Protein AF-A0A6I4TRL5-F1 (afdb_monomer_lite)

Sequence (146 aa):
MKKVAFLIASGLMFSAASVSAQDAAPPPADTATDAAAPADTATDAAADTATDAAAPATAAPADPAAATFTEDQIQSYASALVKIQEVSGDATLDDAGKQAKMVAIVNEVGLDPQTFNAIGQATQTNPDIQSKVQAAVSTAQSTQPS

Radius of gyration: 30.34 Å; chains: 1; bounding box: 50×65×86 Å

Organism: NCBI:txid1476466

pLDDT: mean 71.1, std 21.79, range [37.34, 95.06]

Secondary structure (DSSP, 8-state):
------------------------PPPPP----------------------------------TTTPPPPHHHHHHHHHHHHHHHHHHH-TTS-HHHHHHHHHHHHHHTT--HHHHHHHHHHHHH-HHHHHHHHHHHHHHHHHS--

InterPro domains:
  IPR025433 Domain of unknown function DUF4168 [PF13767] (99-133)

Structure (mmCIF, N/CA/C/O backbone):
data_AF-A0A6I4TRL5-F1
#
_entry.id   AF-A0A6I4TRL5-F1
#
loop_
_atom_site.group_PDB
_atom_site.id
_atom_site.type_symbol
_atom_site.label_atom_id
_atom_site.label_alt_id
_atom_site.label_comp_id
_atom_site.label_asym_id
_atom_site.label_entity_id
_atom_site.label_seq_id
_atom_site.pdbx_PDB_ins_code
_atom_site.Cartn_x
_atom_site.Cartn_y
_atom_site.Cartn_z
_atom_site.occupancy
_atom_site.B_iso_or_equiv
_atom_site.auth_seq_id
_atom_site.auth_comp_id
_atom_site.auth_asym_id
_atom_site.auth_atom_id
_atom_site.pdbx_PDB_model_num
ATOM 1 N N . MET A 1 1 ? -24.663 7.860 -35.985 1.00 52.16 1 MET A N 1
ATOM 2 C CA . MET A 1 1 ? -25.725 6.922 -36.418 1.00 52.16 1 MET A CA 1
ATOM 3 C C . MET A 1 1 ? -25.089 5.596 -36.800 1.00 52.16 1 MET A C 1
ATOM 5 O O . MET A 1 1 ? -24.318 5.588 -37.749 1.00 52.16 1 MET A O 1
ATOM 9 N N . LYS A 1 2 ? -25.383 4.523 -36.062 1.00 41.91 2 LYS A N 1
ATOM 10 C CA . LYS A 1 2 ? -25.409 3.121 -36.520 1.00 41.91 2 LYS A CA 1
ATOM 11 C C . LYS A 1 2 ? -26.004 2.297 -35.381 1.00 41.91 2 LYS A C 1
ATOM 13 O O . LYS A 1 2 ? -25.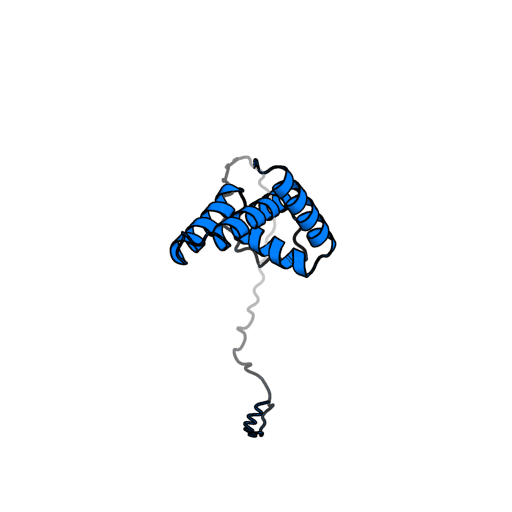366 2.059 -34.366 1.00 41.91 2 LYS A O 1
ATOM 18 N N . LYS A 1 3 ? -27.289 1.992 -35.540 1.00 48.75 3 LYS A N 1
ATOM 19 C CA . LYS A 1 3 ? -28.044 1.053 -34.717 1.00 48.75 3 LYS A CA 1
ATOM 20 C C . LYS A 1 3 ? -27.639 -0.346 -35.174 1.00 48.75 3 LYS A C 1
ATOM 22 O O . LYS A 1 3 ? -27.718 -0.602 -36.372 1.00 48.75 3 LYS A O 1
ATOM 27 N N . VAL A 1 4 ? -27.280 -1.235 -34.256 1.00 51.97 4 VAL A N 1
ATOM 28 C CA . VAL A 1 4 ? -27.426 -2.674 -34.490 1.00 51.97 4 VAL A CA 1
ATOM 29 C C . VAL A 1 4 ? -28.110 -3.250 -33.264 1.00 51.97 4 VAL A C 1
ATOM 31 O O . VAL A 1 4 ? -27.541 -3.331 -32.182 1.00 51.97 4 VAL A O 1
ATOM 34 N N . ALA A 1 5 ? -29.388 -3.549 -33.462 1.00 48.44 5 ALA A N 1
ATOM 35 C CA . ALA A 1 5 ? -30.179 -4.390 -32.596 1.00 48.44 5 ALA A CA 1
ATOM 36 C C . ALA A 1 5 ? -29.718 -5.837 -32.790 1.00 48.44 5 ALA A C 1
ATOM 38 O O . ALA A 1 5 ? -29.603 -6.288 -33.930 1.00 48.44 5 ALA A O 1
ATOM 39 N N . PHE A 1 6 ? -29.521 -6.574 -31.701 1.00 51.22 6 PHE A N 1
ATOM 40 C CA . PHE A 1 6 ? -29.690 -8.017 -31.750 1.00 51.22 6 PHE A CA 1
ATOM 41 C C . PHE A 1 6 ? -30.480 -8.483 -30.532 1.00 51.22 6 PHE A C 1
ATOM 43 O O . PHE A 1 6 ? -30.215 -8.101 -29.395 1.00 51.22 6 PHE A O 1
ATOM 50 N N . LEU A 1 7 ? -31.525 -9.232 -30.854 1.00 46.72 7 LEU A N 1
ATOM 51 C CA . LEU A 1 7 ? -32.695 -9.574 -30.068 1.00 46.72 7 LEU A CA 1
ATOM 52 C C . LEU A 1 7 ? -32.648 -11.085 -29.858 1.00 46.72 7 LEU A C 1
ATOM 54 O O . LEU A 1 7 ? -33.140 -11.834 -30.693 1.00 46.72 7 LEU A O 1
ATOM 58 N N . ILE A 1 8 ? -32.057 -11.555 -28.762 1.00 54.72 8 ILE A N 1
ATOM 59 C CA . ILE A 1 8 ? -32.210 -12.962 -28.377 1.00 54.72 8 ILE A CA 1
ATOM 60 C C . ILE A 1 8 ? -33.093 -13.009 -27.143 1.00 54.72 8 ILE A C 1
ATOM 62 O O . ILE A 1 8 ? -32.658 -12.872 -26.005 1.00 54.72 8 ILE A O 1
ATOM 66 N N . ALA A 1 9 ? -34.380 -13.166 -27.434 1.00 47.06 9 ALA A N 1
ATOM 67 C CA . ALA A 1 9 ? -35.349 -13.715 -26.517 1.00 47.06 9 ALA A CA 1
ATOM 68 C C . ALA A 1 9 ? -35.069 -15.215 -26.368 1.00 47.06 9 ALA A C 1
ATOM 70 O O . ALA A 1 9 ? -35.063 -15.953 -27.351 1.00 47.06 9 ALA A O 1
ATOM 71 N N . SER A 1 10 ? -34.867 -15.673 -25.142 1.00 53.72 10 SER A N 1
ATOM 72 C CA . SER A 1 10 ? -35.153 -17.048 -24.735 1.00 53.72 10 SER A CA 1
ATOM 73 C C . SER A 1 10 ? -35.441 -17.013 -23.244 1.00 53.72 10 SER A C 1
ATOM 75 O O . SER A 1 10 ? -34.543 -16.899 -22.416 1.00 53.72 10 SER A O 1
ATOM 77 N N . GLY A 1 11 ? -36.734 -16.979 -22.936 1.00 44.84 11 GLY A N 1
ATOM 78 C CA . GLY A 1 11 ? -37.257 -17.196 -21.597 1.00 44.84 11 GLY A CA 1
ATOM 79 C C . GLY A 1 11 ? -37.646 -18.659 -21.378 1.00 44.84 11 GLY A C 1
ATOM 80 O O . GLY A 1 11 ? -37.628 -19.453 -22.316 1.00 44.84 11 GLY A O 1
ATOM 81 N N . LEU A 1 12 ? -38.098 -18.913 -20.142 1.00 52.09 12 LEU A N 1
ATOM 82 C CA . LEU A 1 12 ? -38.620 -20.163 -19.562 1.00 52.09 12 LEU A CA 1
ATOM 83 C C . LEU A 1 12 ? -37.548 -21.233 -19.247 1.00 52.09 12 LEU A C 1
ATOM 85 O O . LEU A 1 12 ? -36.692 -21.508 -20.067 1.00 52.09 12 LEU A O 1
ATOM 89 N N . MET A 1 13 ? -37.543 -21.929 -18.103 1.00 56.97 13 MET A N 1
ATOM 90 C CA . MET A 1 13 ? -38.466 -21.975 -16.965 1.00 56.97 13 MET A CA 1
ATOM 91 C C . MET A 1 13 ? -37.819 -22.709 -15.766 1.00 56.97 13 MET A C 1
ATOM 93 O O . MET A 1 13 ? -37.023 -23.615 -15.961 1.00 56.97 13 MET A O 1
ATOM 97 N N . PHE A 1 14 ? -38.267 -22.343 -14.558 1.00 49.00 14 PHE A N 1
ATOM 98 C CA . PHE A 1 14 ? -38.747 -23.230 -13.481 1.00 49.00 14 PHE A CA 1
ATOM 99 C C . PHE A 1 14 ? -37.846 -24.364 -12.941 1.00 49.00 14 PHE A C 1
ATOM 101 O O . PHE A 1 14 ? -37.635 -25.372 -13.607 1.00 49.00 14 PHE A O 1
ATOM 108 N N . SER A 1 15 ? -37.496 -24.295 -11.647 1.00 48.06 15 SER A N 1
ATOM 109 C CA . SER A 1 15 ? -38.008 -25.240 -10.629 1.00 48.06 15 SER A CA 1
ATOM 110 C C . SER A 1 15 ? -37.529 -24.876 -9.221 1.00 48.06 15 SER A C 1
ATOM 112 O O . SER A 1 15 ? -36.334 -24.840 -8.942 1.00 48.06 15 SER A O 1
ATOM 114 N N . ALA A 1 16 ? -38.493 -24.648 -8.329 1.00 52.72 16 ALA A N 1
ATOM 115 C CA . ALA A 1 16 ? -38.331 -24.695 -6.884 1.00 52.72 16 ALA A CA 1
ATOM 116 C C . ALA A 1 16 ? -38.938 -26.015 -6.377 1.00 52.72 16 ALA A C 1
ATOM 118 O O . ALA A 1 16 ? -40.106 -26.277 -6.656 1.00 52.72 16 ALA A O 1
ATOM 119 N N . ALA A 1 17 ? -38.154 -26.824 -5.659 1.00 50.31 17 ALA A N 1
ATOM 120 C CA . ALA A 1 17 ? -38.578 -27.882 -4.726 1.00 50.31 17 ALA A CA 1
ATOM 121 C C . ALA A 1 17 ? -37.303 -28.397 -4.015 1.00 50.31 17 ALA A C 1
ATOM 123 O O . ALA A 1 17 ? -36.375 -28.834 -4.681 1.00 50.31 17 ALA A O 1
ATOM 124 N N . SER A 1 18 ? -37.079 -28.097 -2.734 1.00 49.72 18 SER A N 1
ATOM 125 C CA . SER A 1 18 ? -37.568 -28.820 -1.545 1.00 49.72 18 SER A CA 1
ATOM 126 C C . SER A 1 18 ? -36.692 -30.018 -1.134 1.00 49.72 18 SER A C 1
ATOM 128 O O . SER A 1 18 ? -36.642 -31.021 -1.830 1.00 49.72 18 SER A O 1
ATOM 130 N N . VAL A 1 19 ? -36.142 -29.892 0.082 1.00 50.50 19 VAL A N 1
ATOM 131 C CA . VAL A 1 19 ? -36.188 -30.853 1.207 1.00 50.50 19 VAL A CA 1
ATOM 132 C C . VAL A 1 19 ? -35.181 -32.029 1.305 1.00 50.50 19 VAL A C 1
ATOM 134 O O . VAL A 1 19 ? -35.172 -32.962 0.516 1.00 50.50 19 VAL A O 1
ATOM 137 N N . SER A 1 20 ? -34.411 -31.955 2.403 1.00 49.62 20 SER A N 1
ATOM 138 C CA . SER A 1 20 ? -33.976 -32.994 3.360 1.00 49.62 20 SER A CA 1
ATOM 139 C C . SER A 1 20 ? -33.153 -34.212 2.935 1.00 49.62 20 SER A C 1
ATOM 141 O O . SER A 1 20 ? -33.684 -35.214 2.469 1.00 49.62 20 SER A O 1
ATOM 143 N N . ALA A 1 21 ? -31.889 -34.208 3.372 1.00 50.28 21 ALA A N 1
ATOM 144 C CA . ALA A 1 21 ? -31.172 -35.413 3.779 1.00 50.28 21 ALA A CA 1
ATOM 145 C C . ALA A 1 21 ? -31.037 -35.428 5.318 1.00 50.28 21 ALA A C 1
ATOM 147 O O . ALA A 1 21 ? -30.165 -34.779 5.890 1.00 50.28 21 ALA A O 1
ATOM 148 N N . GLN A 1 22 ? -31.948 -36.143 5.976 1.00 45.09 22 GLN A N 1
ATOM 149 C CA . GLN A 1 22 ? -31.761 -36.756 7.294 1.00 45.09 22 GLN A CA 1
ATOM 150 C C . GLN A 1 22 ? -31.609 -38.252 7.022 1.00 45.09 22 GLN A C 1
ATOM 152 O O . GLN A 1 22 ? -32.525 -38.794 6.417 1.00 45.09 22 GLN A O 1
ATOM 157 N N . ASP A 1 23 ? -30.506 -38.884 7.435 1.00 45.00 23 ASP A N 1
ATOM 158 C CA . ASP A 1 23 ? -30.505 -40.236 8.027 1.00 45.00 23 ASP A CA 1
ATOM 159 C C . ASP A 1 23 ? -29.075 -40.653 8.424 1.00 45.00 23 ASP A C 1
ATOM 161 O O . ASP A 1 23 ? -28.252 -40.996 7.579 1.00 45.00 23 ASP A O 1
ATOM 165 N N . ALA A 1 24 ? -28.774 -40.601 9.721 1.00 47.72 24 ALA A N 1
ATOM 166 C CA . ALA A 1 24 ? -27.835 -41.516 10.367 1.00 47.72 24 ALA A CA 1
ATOM 167 C C . ALA A 1 24 ? -28.114 -41.485 11.876 1.00 47.72 24 ALA A C 1
ATOM 169 O O . ALA A 1 24 ? -27.939 -40.469 12.548 1.00 47.72 24 ALA A O 1
ATOM 170 N N . ALA A 1 25 ? -28.634 -42.608 12.357 1.00 46.56 25 ALA A N 1
ATOM 171 C CA . ALA A 1 25 ? -29.147 -42.866 13.693 1.00 46.56 25 ALA A CA 1
ATOM 172 C C . ALA A 1 25 ? -28.112 -42.710 14.839 1.00 46.56 25 ALA A C 1
ATOM 174 O O . ALA A 1 25 ? -26.905 -42.825 14.614 1.00 46.56 25 ALA A O 1
ATOM 175 N N . PRO A 1 26 ? -28.588 -42.505 16.086 1.00 56.22 26 PRO A N 1
ATOM 176 C CA . PRO A 1 26 ? -27.765 -42.400 17.293 1.00 56.22 26 PRO A CA 1
ATOM 177 C C . PRO A 1 26 ? -27.349 -43.778 17.848 1.00 56.22 26 PRO A C 1
ATOM 179 O O . PRO A 1 26 ? -28.141 -44.720 17.777 1.00 56.22 26 PRO A O 1
ATOM 182 N N . PRO A 1 27 ? -26.174 -43.918 18.490 1.00 65.25 27 PRO A N 1
ATOM 183 C CA . PRO A 1 27 ? -25.931 -45.024 19.409 1.00 65.25 27 PRO A CA 1
ATOM 184 C C . PRO A 1 27 ? -26.538 -44.743 20.807 1.00 65.25 27 PRO A C 1
ATOM 186 O O . PRO A 1 27 ? -26.534 -43.595 21.260 1.00 65.25 27 PRO A O 1
ATOM 189 N N . PRO A 1 28 ? -27.079 -45.774 21.486 1.00 53.28 28 PRO A N 1
ATOM 190 C CA . PRO A 1 28 ? -27.763 -45.661 22.773 1.00 53.28 28 PRO A CA 1
ATOM 191 C C . PRO A 1 28 ? -26.806 -45.518 23.965 1.00 53.28 28 PRO A C 1
ATOM 193 O O . PRO A 1 28 ? -25.648 -45.926 23.924 1.00 53.28 28 PRO A O 1
ATOM 196 N N . ALA A 1 29 ? -27.353 -44.947 25.039 1.00 48.22 29 ALA A N 1
ATOM 197 C CA . ALA A 1 29 ? -26.758 -44.840 26.362 1.00 48.22 29 ALA A CA 1
ATOM 198 C C . ALA A 1 29 ? -26.602 -46.210 27.040 1.00 48.22 29 ALA A C 1
ATOM 200 O O . ALA A 1 29 ? -27.510 -47.036 26.963 1.00 48.22 29 ALA A O 1
ATOM 201 N N . ASP A 1 30 ? -25.511 -46.380 27.788 1.00 47.38 30 ASP A N 1
ATOM 202 C CA . ASP A 1 30 ? -25.419 -47.377 28.850 1.00 47.38 30 ASP A CA 1
ATOM 203 C C . ASP A 1 30 ? -25.008 -46.682 30.153 1.00 47.38 30 ASP A C 1
ATOM 205 O O . ASP A 1 30 ? -24.046 -45.912 30.219 1.00 47.38 30 ASP A O 1
ATOM 209 N N . THR A 1 31 ? -25.826 -46.896 31.173 1.00 44.44 31 THR A N 1
ATOM 210 C CA . THR A 1 31 ? -25.694 -46.386 32.536 1.00 44.44 31 THR A CA 1
ATOM 211 C C . THR A 1 31 ? -24.898 -47.375 33.377 1.00 44.44 31 THR A C 1
ATOM 213 O O . THR A 1 31 ? -25.331 -48.513 33.525 1.00 44.44 31 THR A O 1
ATOM 216 N N . ALA A 1 32 ? -23.831 -46.929 34.041 1.00 48.78 32 ALA A N 1
ATOM 217 C CA . ALA A 1 32 ? -23.323 -47.611 35.229 1.00 48.78 32 ALA A CA 1
ATOM 218 C C . ALA A 1 32 ? -22.666 -46.618 36.197 1.00 48.78 32 ALA A C 1
ATOM 220 O O . ALA A 1 32 ? -21.608 -46.049 35.944 1.00 48.78 32 ALA A O 1
ATOM 221 N N . THR A 1 33 ? -23.366 -46.416 37.307 1.00 45.22 33 THR A N 1
ATOM 222 C CA . THR A 1 33 ? -22.910 -45.875 38.584 1.00 45.22 33 THR A CA 1
ATOM 223 C C . THR A 1 33 ? -21.691 -46.634 39.112 1.00 45.22 33 THR A C 1
ATOM 225 O O . THR A 1 33 ? -21.765 -47.851 39.235 1.00 45.22 33 THR A O 1
ATOM 228 N N . ASP A 1 34 ? -20.646 -45.925 39.545 1.00 41.25 34 ASP A N 1
ATOM 229 C CA . ASP A 1 34 ? -19.916 -46.305 40.758 1.00 41.25 34 ASP A CA 1
ATOM 230 C C . ASP A 1 34 ? -19.283 -45.080 41.430 1.00 41.25 34 ASP A C 1
ATOM 232 O O . ASP A 1 34 ? -18.847 -44.125 40.784 1.00 41.25 34 ASP A O 1
ATOM 236 N N . ALA A 1 35 ? -19.333 -45.097 42.752 1.00 48.34 35 ALA A N 1
ATOM 237 C CA . ALA A 1 35 ? -18.982 -44.022 43.655 1.00 48.34 35 ALA A CA 1
ATOM 238 C C . ALA A 1 35 ? -17.524 -44.138 44.110 1.00 48.34 35 ALA A C 1
ATOM 240 O O . ALA A 1 35 ? -17.093 -45.227 44.456 1.00 48.34 35 ALA A O 1
ATOM 241 N N . ALA A 1 36 ? -16.815 -43.011 44.240 1.00 41.03 36 ALA A N 1
ATOM 242 C CA . ALA A 1 36 ? -15.826 -42.788 45.304 1.00 41.03 36 ALA A CA 1
ATOM 243 C C . ALA A 1 36 ? -15.227 -41.374 45.207 1.00 41.03 36 ALA A C 1
ATOM 245 O O . ALA A 1 36 ? -14.408 -41.079 44.344 1.00 41.03 36 ALA A O 1
ATOM 246 N N . ALA A 1 37 ? -15.594 -40.508 46.148 1.00 46.41 37 ALA A N 1
ATOM 247 C CA . ALA A 1 37 ? -14.625 -39.610 46.782 1.00 46.41 37 ALA A CA 1
ATOM 248 C C . ALA A 1 37 ? -14.073 -40.382 48.005 1.00 46.41 37 ALA A C 1
ATOM 250 O O . ALA A 1 37 ? -14.856 -41.154 48.571 1.00 46.41 37 ALA A O 1
ATOM 251 N N . PRO A 1 38 ? -12.805 -40.221 48.454 1.00 49.19 38 PRO A N 1
ATOM 252 C CA . PRO A 1 38 ? -12.285 -38.912 48.866 1.00 49.19 38 PRO A CA 1
ATOM 253 C C . PRO A 1 38 ? -10.761 -38.660 48.694 1.00 49.19 38 PRO A C 1
ATOM 255 O O . PRO A 1 38 ? -9.968 -39.564 48.472 1.00 49.19 38 PRO A O 1
ATOM 258 N N . ALA A 1 39 ? -10.410 -37.390 48.931 1.00 42.34 39 ALA A N 1
ATOM 259 C CA . ALA A 1 39 ? -9.213 -36.876 49.614 1.00 42.34 39 ALA A CA 1
ATOM 260 C C . ALA A 1 39 ? -7.804 -36.970 48.977 1.00 42.34 39 ALA A C 1
ATOM 262 O O . ALA A 1 39 ? -7.189 -38.023 48.886 1.00 42.34 39 ALA A O 1
ATOM 263 N N . ASP A 1 40 ? -7.281 -35.761 48.741 1.00 45.22 40 ASP A N 1
ATOM 264 C CA . ASP A 1 40 ? -6.004 -35.235 49.249 1.00 45.22 40 ASP A CA 1
ATOM 265 C C . ASP A 1 40 ? -4.691 -35.876 48.774 1.00 45.22 40 ASP A C 1
ATOM 267 O O . ASP A 1 40 ? -4.243 -36.918 49.249 1.00 45.22 40 ASP A O 1
ATOM 271 N N . THR A 1 41 ? -3.992 -35.152 47.900 1.00 39.59 41 THR A N 1
ATOM 272 C CA . THR A 1 41 ? -2.562 -34.895 48.108 1.00 39.59 41 THR A CA 1
ATOM 273 C C . THR A 1 41 ? -2.162 -33.631 47.353 1.00 39.59 41 THR A C 1
ATOM 275 O O . THR A 1 41 ? -2.049 -33.613 46.130 1.00 39.59 41 THR A O 1
ATOM 278 N N . ALA A 1 42 ? -1.944 -32.552 48.099 1.00 50.31 42 ALA A N 1
ATOM 279 C CA . ALA A 1 42 ? -1.049 -31.485 47.674 1.00 50.31 42 ALA A CA 1
ATOM 280 C C . ALA A 1 42 ? 0.404 -32.001 47.666 1.00 50.31 42 ALA A C 1
ATOM 282 O O . ALA A 1 42 ? 0.827 -32.630 48.634 1.00 50.31 42 ALA A O 1
ATOM 283 N N . THR A 1 43 ? 1.152 -31.728 46.592 1.00 39.53 43 THR A N 1
ATOM 284 C CA . THR A 1 43 ? 2.632 -31.720 46.452 1.00 39.53 43 THR A CA 1
ATOM 285 C C . THR A 1 43 ? 2.884 -31.424 44.972 1.00 39.53 43 THR A C 1
ATOM 287 O O . THR A 1 43 ? 2.547 -32.234 44.121 1.00 39.53 43 THR A O 1
ATOM 290 N N . ASP A 1 44 ? 3.136 -30.184 44.580 1.00 37.66 44 ASP A N 1
ATOM 291 C CA . ASP A 1 44 ? 4.397 -29.429 44.640 1.00 37.66 44 ASP A CA 1
ATOM 292 C C . ASP A 1 44 ? 4.953 -29.280 43.217 1.00 37.66 44 ASP A C 1
ATOM 294 O O . ASP A 1 44 ? 4.720 -30.098 42.330 1.00 37.66 44 ASP A O 1
ATOM 298 N N . ALA A 1 45 ? 5.596 -28.143 43.020 1.00 47.09 45 ALA A N 1
ATOM 299 C CA . ALA A 1 45 ? 6.041 -27.535 41.790 1.00 47.09 45 ALA A CA 1
ATOM 300 C C . ALA A 1 45 ? 6.741 -28.455 40.775 1.00 47.09 45 ALA A C 1
ATOM 302 O O . ALA A 1 45 ? 7.703 -29.153 41.077 1.00 47.09 45 ALA A O 1
ATOM 303 N N . ALA A 1 46 ? 6.391 -28.250 39.507 1.00 42.12 46 ALA A N 1
ATOM 304 C CA . ALA A 1 46 ? 7.386 -28.169 38.448 1.00 42.12 46 ALA A CA 1
ATOM 305 C C . ALA A 1 46 ? 6.908 -27.137 37.425 1.00 42.12 46 ALA A C 1
ATOM 307 O O . ALA A 1 46 ? 5.953 -27.353 36.683 1.00 42.12 46 ALA A O 1
ATOM 308 N N . ALA A 1 47 ? 7.564 -25.979 37.442 1.00 47.50 47 ALA A N 1
ATOM 309 C CA . ALA A 1 47 ? 7.569 -25.069 36.318 1.00 47.50 47 ALA A CA 1
ATOM 310 C C . ALA A 1 47 ? 8.122 -25.825 35.103 1.00 47.50 47 ALA A C 1
ATOM 312 O O . ALA A 1 47 ? 9.273 -26.254 35.131 1.00 47.50 47 ALA A O 1
ATOM 313 N N . ASP A 1 48 ? 7.315 -25.966 34.058 1.00 37.34 48 ASP A N 1
ATOM 314 C CA . ASP A 1 48 ? 7.813 -26.279 32.727 1.00 37.34 48 ASP A CA 1
ATOM 315 C C . ASP A 1 48 ? 7.342 -25.175 31.788 1.00 37.34 48 ASP A C 1
ATOM 317 O O . ASP A 1 48 ? 6.156 -24.972 31.522 1.00 37.34 48 ASP A O 1
ATOM 321 N N . THR A 1 49 ? 8.315 -24.374 31.385 1.00 46.00 49 THR A N 1
ATOM 322 C CA . THR A 1 49 ? 8.221 -23.349 30.361 1.00 46.00 49 THR A CA 1
ATOM 323 C C . THR A 1 49 ? 7.911 -24.012 29.023 1.00 46.00 49 THR A C 1
ATOM 325 O O . THR A 1 49 ? 8.814 -24.275 28.233 1.00 46.00 49 THR A O 1
ATOM 328 N N . ALA A 1 50 ? 6.635 -24.272 28.754 1.00 41.41 50 ALA A N 1
ATOM 329 C CA . ALA A 1 50 ? 6.180 -24.626 27.421 1.00 41.41 50 ALA A CA 1
ATOM 330 C C . ALA A 1 50 ? 5.956 -23.334 26.627 1.00 41.41 50 ALA A C 1
ATOM 332 O O . ALA A 1 50 ? 4.966 -22.625 26.800 1.00 41.41 50 ALA A O 1
A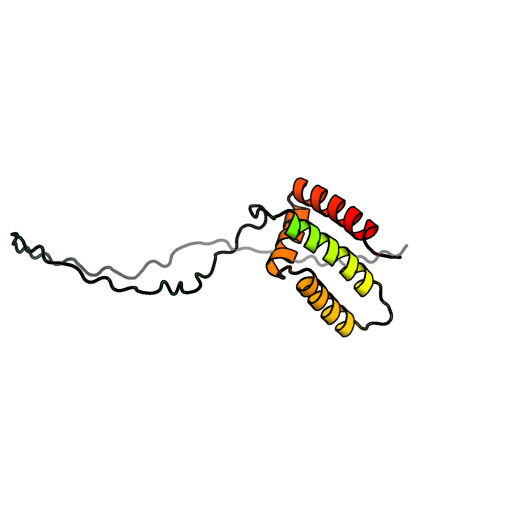TOM 333 N N . THR A 1 51 ? 6.940 -23.021 25.788 1.00 42.41 51 THR A N 1
ATOM 334 C CA . THR A 1 51 ? 6.850 -22.106 24.653 1.00 42.41 51 THR A CA 1
ATOM 335 C C . THR A 1 51 ? 5.490 -22.230 23.968 1.00 42.41 51 THR A C 1
ATOM 337 O O . THR A 1 51 ? 5.183 -23.256 23.361 1.00 42.41 51 THR A O 1
ATOM 340 N N . ASP A 1 52 ? 4.700 -21.160 24.054 1.00 37.94 52 ASP A N 1
ATOM 341 C CA . ASP A 1 52 ? 3.559 -20.902 23.184 1.00 37.94 52 ASP A CA 1
ATOM 342 C C . ASP A 1 52 ? 4.097 -20.767 21.752 1.00 37.94 52 ASP A C 1
ATOM 344 O O . ASP A 1 52 ? 4.524 -19.708 21.294 1.00 37.94 52 ASP A O 1
ATOM 348 N N . ALA A 1 53 ? 4.203 -21.902 21.070 1.00 46.00 53 ALA A N 1
ATOM 349 C CA . ALA A 1 53 ? 4.237 -21.942 19.626 1.00 46.00 53 ALA A CA 1
ATOM 350 C C . ALA A 1 53 ? 2.779 -21.887 19.168 1.00 46.00 53 ALA A C 1
ATOM 352 O O . ALA A 1 53 ? 2.172 -22.919 18.876 1.00 46.00 53 ALA A O 1
ATOM 353 N N . ALA A 1 54 ? 2.208 -20.680 19.150 1.00 46.72 54 ALA A N 1
ATOM 354 C CA . ALA A 1 54 ? 0.964 -20.400 18.456 1.00 46.72 54 ALA A CA 1
ATOM 355 C C . ALA A 1 54 ? 1.077 -20.918 17.015 1.00 46.72 54 ALA A C 1
ATOM 357 O O . ALA A 1 54 ? 1.756 -20.340 16.163 1.00 46.72 54 ALA A O 1
ATOM 358 N N . ALA A 1 55 ? 0.409 -22.039 16.740 1.00 46.12 55 ALA A N 1
ATOM 359 C CA . ALA A 1 55 ? 0.081 -22.432 15.382 1.00 46.12 55 ALA A CA 1
ATOM 360 C C . ALA A 1 55 ? -0.656 -21.254 14.716 1.00 46.12 55 ALA A C 1
ATOM 362 O O . ALA A 1 55 ? -1.469 -20.608 15.386 1.00 46.12 55 ALA A O 1
ATOM 363 N N . PRO A 1 56 ? -0.408 -20.943 13.430 1.00 47.66 56 PRO A N 1
ATOM 364 C CA . PRO A 1 56 ? -1.109 -19.855 12.775 1.00 47.66 56 PRO A CA 1
ATOM 365 C C . PRO A 1 56 ? -2.588 -20.232 12.720 1.00 47.66 56 PRO A C 1
ATOM 367 O O . PRO A 1 56 ? -3.001 -21.086 11.934 1.00 47.66 56 PRO A O 1
ATOM 370 N N . ALA A 1 57 ? -3.391 -19.616 13.584 1.00 51.47 57 ALA A N 1
ATOM 371 C CA . ALA A 1 57 ? -4.828 -19.621 13.426 1.00 51.47 57 ALA A CA 1
ATOM 372 C C . ALA A 1 57 ? -5.102 -19.012 12.049 1.00 51.47 57 ALA A C 1
ATOM 374 O O . ALA A 1 57 ? -4.725 -17.870 11.782 1.00 51.47 57 ALA A O 1
ATOM 375 N N . THR A 1 58 ? -5.709 -19.783 11.146 1.00 50.19 58 THR A N 1
ATOM 376 C CA . THR A 1 58 ? -6.276 -19.232 9.918 1.00 50.19 58 THR A CA 1
ATOM 377 C C . THR A 1 58 ? -7.319 -18.203 10.337 1.00 50.19 58 THR A C 1
ATOM 379 O O . THR A 1 58 ? -8.427 -18.558 10.738 1.00 50.19 58 THR A O 1
ATOM 382 N N . ALA A 1 59 ? -6.928 -16.928 10.325 1.00 55.06 59 ALA A N 1
ATOM 383 C CA . ALA A 1 59 ? -7.818 -15.824 10.618 1.00 55.06 59 ALA A CA 1
ATOM 384 C C . ALA A 1 59 ? -8.959 -15.856 9.597 1.00 55.06 59 ALA A C 1
ATOM 386 O O . ALA A 1 59 ? -8.722 -15.857 8.387 1.00 55.06 59 ALA A O 1
ATOM 387 N N . ALA A 1 60 ? -10.197 -15.913 10.089 1.00 54.19 60 ALA A N 1
ATOM 388 C CA . ALA A 1 60 ? -11.364 -15.642 9.263 1.00 54.19 60 ALA A CA 1
ATOM 389 C C . ALA A 1 60 ? -11.168 -14.282 8.564 1.00 54.19 60 ALA A C 1
ATOM 391 O O . ALA A 1 60 ? -10.565 -13.389 9.170 1.00 54.19 60 ALA A O 1
ATOM 392 N N . PRO A 1 61 ? -11.634 -14.107 7.312 1.00 52.72 61 PRO A N 1
ATOM 393 C CA . PRO A 1 61 ? -11.451 -12.852 6.598 1.00 52.72 61 PRO A CA 1
ATOM 394 C C . PRO A 1 61 ? -12.059 -11.723 7.431 1.00 52.72 61 PRO A C 1
ATOM 396 O O . PRO A 1 61 ? -13.265 -11.700 7.676 1.00 52.72 61 PRO A O 1
ATOM 399 N N . ALA A 1 62 ? -11.200 -10.830 7.922 1.00 59.94 62 ALA A N 1
ATOM 400 C CA . ALA A 1 62 ? -11.631 -9.646 8.640 1.00 59.94 62 ALA A CA 1
ATOM 401 C C . ALA A 1 62 ? -12.472 -8.796 7.687 1.00 59.94 62 ALA A C 1
ATOM 403 O O . ALA A 1 62 ? -12.074 -8.581 6.540 1.00 59.94 62 ALA A O 1
ATOM 404 N N . ASP A 1 63 ? -13.629 -8.334 8.157 1.00 57.47 63 ASP A N 1
ATOM 405 C CA . ASP A 1 63 ? -14.457 -7.415 7.389 1.00 57.47 63 ASP A CA 1
ATOM 406 C C . ASP A 1 63 ? -13.630 -6.145 7.108 1.00 57.47 63 ASP A C 1
ATOM 408 O O . ASP A 1 63 ? -13.239 -5.450 8.056 1.00 57.47 63 ASP A O 1
ATOM 412 N N . PRO A 1 64 ? -13.306 -5.840 5.838 1.00 58.47 64 PRO A N 1
ATOM 413 C CA . PRO A 1 64 ? -12.448 -4.709 5.507 1.00 58.47 64 PRO A CA 1
ATOM 414 C C . PRO A 1 64 ? -13.084 -3.372 5.905 1.00 58.47 64 PRO A C 1
ATOM 416 O O . PRO A 1 64 ? -12.360 -2.396 6.091 1.00 58.47 64 PRO A O 1
ATOM 419 N N . ALA A 1 65 ? -14.410 -3.316 6.088 1.00 57.00 65 ALA A N 1
ATOM 420 C CA . ALA A 1 65 ? -15.096 -2.122 6.570 1.00 57.00 65 ALA A CA 1
ATOM 421 C C . ALA A 1 65 ? -14.909 -1.895 8.081 1.00 57.00 65 ALA A C 1
ATOM 423 O O . ALA A 1 65 ? -14.972 -0.750 8.525 1.00 57.00 65 ALA A O 1
ATOM 424 N N . ALA A 1 66 ? -14.645 -2.955 8.854 1.00 57.44 66 ALA A N 1
ATOM 425 C CA . ALA A 1 66 ? -14.359 -2.889 10.290 1.00 57.44 66 ALA A CA 1
ATOM 426 C C . ALA A 1 66 ? -12.856 -2.756 10.604 1.00 57.44 66 ALA A C 1
ATOM 428 O O . ALA A 1 66 ? -12.484 -2.531 11.758 1.00 57.44 66 ALA A O 1
ATOM 429 N N . ALA A 1 67 ? -11.987 -2.895 9.598 1.00 69.81 67 ALA A N 1
ATOM 430 C CA . ALA A 1 67 ? -10.549 -2.751 9.758 1.00 69.81 67 ALA A CA 1
ATOM 431 C C . ALA A 1 67 ? -10.170 -1.284 10.031 1.00 69.81 67 ALA A C 1
ATOM 433 O O . ALA A 1 67 ? -10.367 -0.396 9.202 1.00 69.81 67 ALA A O 1
ATOM 434 N N . THR A 1 68 ? -9.595 -1.028 11.205 1.00 80.25 68 THR A N 1
ATOM 435 C CA . THR A 1 68 ? -8.959 0.252 11.533 1.00 80.25 68 THR A CA 1
ATOM 436 C C . THR A 1 68 ? -7.519 0.259 11.035 1.00 80.25 68 THR A C 1
ATOM 438 O O . THR A 1 68 ? -6.713 -0.561 11.473 1.00 80.25 68 THR A O 1
ATOM 441 N N . PHE A 1 69 ? -7.194 1.204 10.155 1.00 89.56 69 PHE A N 1
ATOM 442 C CA . PHE A 1 69 ? -5.843 1.408 9.630 1.00 89.56 69 PHE A CA 1
ATOM 443 C C . PHE A 1 69 ? -5.118 2.499 10.413 1.00 89.56 69 PHE A C 1
ATOM 445 O O . PHE A 1 69 ? -5.733 3.489 10.822 1.00 89.56 69 PHE A O 1
ATOM 452 N N . THR A 1 70 ? -3.814 2.332 10.615 1.00 91.88 70 THR A N 1
ATOM 453 C CA . THR A 1 70 ? -2.986 3.377 11.225 1.00 91.88 70 THR A CA 1
ATOM 454 C C . THR A 1 70 ? -2.722 4.507 10.230 1.00 91.88 70 THR A C 1
ATOM 456 O O . THR A 1 70 ? -2.777 4.310 9.015 1.00 91.88 70 THR A O 1
ATOM 459 N N . GLU A 1 71 ? -2.399 5.700 10.736 1.00 89.56 71 GLU A N 1
ATOM 460 C CA . GLU A 1 71 ? -2.017 6.828 9.874 1.00 89.56 71 GLU A CA 1
ATOM 461 C C . GLU A 1 71 ? -0.791 6.485 9.013 1.00 89.56 71 GLU A C 1
ATOM 463 O O . GLU A 1 71 ? -0.778 6.794 7.825 1.00 89.56 71 GLU A O 1
ATOM 468 N N . ASP A 1 72 ? 0.182 5.749 9.564 1.00 92.19 72 ASP A N 1
ATOM 469 C CA . ASP A 1 72 ? 1.356 5.279 8.817 1.00 92.19 72 ASP A CA 1
ATOM 470 C C . ASP A 1 72 ? 0.964 4.362 7.651 1.00 92.19 72 ASP A C 1
ATOM 472 O O . ASP A 1 72 ? 1.464 4.518 6.539 1.00 92.19 72 ASP A O 1
ATOM 476 N N . GLN A 1 73 ? 0.019 3.439 7.861 1.00 93.56 73 GLN A N 1
ATOM 477 C CA . GLN A 1 73 ? -0.475 2.560 6.797 1.00 93.56 73 GLN A CA 1
ATOM 478 C C . GLN A 1 73 ? -1.186 3.351 5.693 1.00 93.56 73 GLN A C 1
ATOM 480 O O . GLN A 1 73 ? -1.008 3.054 4.510 1.00 93.56 73 GLN A O 1
ATOM 485 N N . ILE A 1 74 ? -1.956 4.377 6.060 1.00 94.00 74 ILE A N 1
ATOM 486 C CA . ILE A 1 74 ? -2.623 5.271 5.105 1.00 94.00 74 ILE A CA 1
ATOM 487 C C . ILE A 1 74 ? -1.588 6.102 4.329 1.00 94.00 74 ILE A C 1
ATOM 489 O O . ILE A 1 74 ? -1.706 6.246 3.110 1.00 94.00 74 ILE A O 1
ATOM 493 N N . GLN A 1 75 ? -0.546 6.599 4.999 1.00 93.88 75 GLN A N 1
ATOM 494 C CA . GLN A 1 75 ? 0.544 7.361 4.387 1.00 93.88 75 GLN A CA 1
ATOM 495 C C . GLN A 1 75 ? 1.372 6.497 3.422 1.00 93.88 75 GLN A C 1
ATOM 497 O O . GLN A 1 75 ? 1.679 6.935 2.307 1.00 93.88 75 GLN A O 1
ATOM 502 N N . SER A 1 76 ? 1.691 5.258 3.804 1.00 94.38 76 SER A N 1
ATOM 503 C CA . SER A 1 76 ? 2.361 4.277 2.942 1.00 94.38 76 SER A CA 1
ATOM 504 C C . SER A 1 76 ? 1.496 3.891 1.745 1.00 94.38 76 SER A C 1
ATOM 506 O O . SER A 1 76 ? 1.997 3.854 0.623 1.00 94.38 76 SER A O 1
ATOM 508 N N . TYR A 1 77 ? 0.191 3.677 1.943 1.00 95.06 77 TYR A N 1
ATOM 509 C CA . TYR A 1 77 ? -0.753 3.412 0.854 1.00 95.06 77 TYR A CA 1
ATOM 510 C C . TYR A 1 77 ? -0.800 4.570 -0.148 1.00 95.06 77 TYR A C 1
ATOM 512 O O . TYR A 1 77 ? -0.640 4.361 -1.349 1.00 95.06 77 TYR A O 1
ATOM 520 N N . ALA A 1 78 ? -0.935 5.805 0.338 1.00 94.62 78 ALA A N 1
ATOM 521 C CA . ALA A 1 78 ? -0.910 7.001 -0.496 1.00 94.62 78 ALA A CA 1
ATOM 522 C C . ALA A 1 78 ? 0.408 7.156 -1.271 1.00 94.62 78 ALA A C 1
ATOM 524 O O . ALA A 1 78 ? 0.395 7.452 -2.465 1.00 94.62 78 ALA A O 1
ATOM 525 N N . SER A 1 79 ? 1.543 6.905 -0.617 1.00 94.25 79 SER A N 1
ATOM 526 C CA . SER A 1 79 ? 2.864 6.951 -1.255 1.00 94.25 79 SER A CA 1
ATOM 527 C C . SER A 1 79 ? 3.009 5.877 -2.337 1.00 94.25 79 SER A C 1
ATOM 529 O O . SER A 1 79 ? 3.550 6.146 -3.410 1.00 94.25 79 SER A O 1
ATOM 531 N N . ALA A 1 80 ? 2.482 4.673 -2.090 1.00 94.50 80 ALA A N 1
ATOM 532 C CA . ALA A 1 80 ? 2.434 3.615 -3.089 1.00 94.50 80 ALA A CA 1
ATOM 533 C C . ALA A 1 80 ? 1.563 4.007 -4.284 1.00 94.50 80 ALA A C 1
ATOM 535 O O . ALA A 1 80 ? 1.987 3.790 -5.413 1.00 94.50 80 ALA A O 1
ATOM 536 N N . LEU A 1 81 ? 0.395 4.624 -4.073 1.00 93.75 81 LEU A N 1
ATOM 537 C CA . LEU A 1 81 ? -0.468 5.078 -5.169 1.00 93.75 81 LEU A CA 1
ATOM 538 C C . LEU A 1 81 ? 0.243 6.058 -6.105 1.00 93.75 81 LEU A C 1
ATOM 540 O O . LEU A 1 81 ? 0.149 5.895 -7.320 1.00 93.75 81 LEU A O 1
ATOM 544 N N . VAL A 1 82 ? 0.979 7.032 -5.562 1.00 93.50 82 VAL A N 1
ATOM 545 C CA . VAL A 1 82 ? 1.726 8.005 -6.377 1.00 93.50 82 VAL A CA 1
ATOM 546 C C . VAL A 1 82 ? 2.782 7.294 -7.228 1.00 93.50 82 VAL A C 1
ATOM 548 O O . VAL A 1 82 ? 2.758 7.406 -8.453 1.00 93.50 82 VAL A O 1
ATOM 551 N N . LYS A 1 83 ? 3.627 6.459 -6.612 1.00 92.94 83 LYS A N 1
ATOM 552 C CA . LYS A 1 83 ? 4.662 5.681 -7.319 1.00 92.94 83 LYS A CA 1
ATOM 553 C C . LYS A 1 83 ? 4.077 4.694 -8.340 1.00 92.94 83 LYS A C 1
ATOM 555 O O . LYS A 1 83 ? 4.628 4.491 -9.420 1.00 92.94 83 LYS A O 1
ATOM 560 N N . ILE A 1 84 ? 2.949 4.061 -8.016 1.00 92.50 84 ILE A N 1
ATOM 561 C CA . ILE A 1 84 ? 2.237 3.148 -8.920 1.00 92.50 84 ILE A CA 1
ATOM 562 C C . ILE A 1 84 ? 1.719 3.913 -10.139 1.00 92.50 84 ILE A C 1
ATOM 564 O O . ILE A 1 84 ? 1.800 3.400 -11.256 1.00 92.50 84 ILE A O 1
ATOM 568 N N . GLN A 1 85 ? 1.207 5.130 -9.949 1.00 92.06 85 GLN A N 1
ATOM 569 C CA . GLN A 1 85 ? 0.733 5.975 -11.041 1.00 92.06 85 GLN A CA 1
ATOM 570 C C . GLN A 1 85 ? 1.876 6.355 -11.991 1.00 92.06 85 GLN A C 1
ATOM 572 O O . GLN A 1 85 ? 1.687 6.310 -13.207 1.00 92.06 85 GLN A O 1
ATOM 577 N N . GLU A 1 86 ? 3.064 6.645 -11.455 1.00 91.56 86 GLU A N 1
ATOM 578 C CA . GLU A 1 86 ? 4.278 6.902 -12.241 1.00 91.56 86 GLU A CA 1
ATOM 579 C C . GLU A 1 86 ? 4.673 5.685 -13.083 1.00 91.56 86 GLU A C 1
ATOM 581 O O . GLU A 1 86 ? 4.798 5.789 -14.302 1.00 91.56 86 GLU A O 1
ATOM 586 N N . VAL A 1 87 ? 4.776 4.503 -12.467 1.00 94.00 87 VAL A N 1
ATOM 587 C CA . VAL A 1 87 ? 5.091 3.245 -13.171 1.00 94.00 87 VAL A CA 1
ATOM 588 C C . VAL A 1 87 ? 4.030 2.900 -14.218 1.00 94.00 87 VAL A C 1
ATOM 590 O O . VAL A 1 87 ? 4.341 2.447 -15.323 1.00 94.00 87 VAL A O 1
ATOM 593 N N . SER A 1 88 ? 2.757 3.122 -13.897 1.00 90.88 88 SER A N 1
ATOM 594 C CA . SER A 1 88 ? 1.642 2.896 -14.817 1.00 90.88 88 SER A CA 1
ATOM 595 C C . SER A 1 88 ? 1.716 3.827 -16.033 1.00 90.88 88 SER A C 1
ATOM 597 O O . SER A 1 88 ? 1.483 3.383 -17.159 1.00 90.88 88 SER A O 1
ATOM 599 N N . GLY A 1 89 ? 2.135 5.081 -15.839 1.00 92.12 89 GLY A N 1
ATOM 600 C CA . GLY A 1 89 ? 2.368 6.056 -16.908 1.00 92.12 89 GLY A CA 1
ATOM 601 C C . GLY A 1 89 ? 3.675 5.869 -17.689 1.00 92.12 89 GLY A C 1
ATOM 602 O O . GLY A 1 89 ? 3.806 6.420 -18.780 1.00 92.12 89 GLY A O 1
ATOM 603 N N . ASP A 1 90 ? 4.627 5.085 -17.177 1.00 93.00 90 ASP A N 1
ATOM 604 C CA . ASP A 1 90 ? 5.939 4.889 -17.801 1.00 93.00 90 ASP A CA 1
ATOM 605 C C . ASP A 1 90 ? 5.849 4.037 -19.079 1.00 93.00 90 ASP A C 1
ATOM 607 O O . ASP A 1 90 ? 5.737 2.812 -19.029 1.00 93.00 90 ASP A O 1
ATOM 611 N N . ALA A 1 91 ? 5.895 4.676 -20.248 1.00 92.12 91 ALA A N 1
ATOM 612 C CA . ALA A 1 91 ? 5.820 3.999 -21.545 1.00 92.12 91 ALA A CA 1
ATOM 613 C C . ALA A 1 91 ? 7.095 3.218 -21.922 1.00 92.12 91 ALA A C 1
ATOM 615 O O . ALA A 1 91 ? 7.113 2.550 -22.956 1.00 92.12 91 ALA A O 1
ATOM 616 N N . THR A 1 92 ? 8.164 3.310 -21.125 1.00 94.88 92 THR A N 1
ATOM 617 C CA . THR A 1 92 ? 9.407 2.556 -21.350 1.00 94.88 92 THR A CA 1
ATOM 618 C C . THR A 1 92 ? 9.340 1.136 -20.792 1.00 94.88 92 THR A C 1
ATOM 620 O O . THR A 1 92 ? 10.118 0.278 -21.210 1.00 94.88 92 THR A O 1
ATOM 623 N N . LEU A 1 93 ? 8.396 0.879 -19.882 1.00 93.19 93 L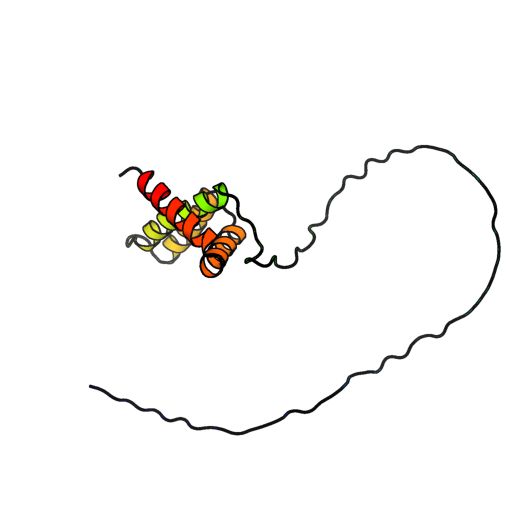EU A N 1
ATOM 624 C CA . LEU A 1 93 ? 8.140 -0.435 -19.304 1.00 93.19 93 LEU A CA 1
ATOM 625 C C . LEU A 1 93 ? 7.052 -1.172 -20.089 1.00 93.19 93 LEU A C 1
ATOM 627 O O . LEU A 1 93 ? 6.005 -0.605 -20.409 1.00 93.19 93 LEU A O 1
ATOM 631 N N . ASP A 1 94 ? 7.281 -2.458 -20.339 1.00 94.31 94 ASP A N 1
ATOM 632 C CA . ASP A 1 94 ? 6.243 -3.386 -20.777 1.00 94.31 94 ASP A CA 1
ATOM 633 C C . ASP A 1 94 ? 5.338 -3.801 -19.600 1.00 94.31 94 ASP A C 1
ATOM 635 O O . ASP A 1 94 ? 5.606 -3.489 -18.435 1.00 94.31 94 ASP A O 1
ATOM 639 N N . ASP A 1 95 ? 4.245 -4.509 -19.891 1.00 91.00 95 ASP A N 1
ATOM 640 C CA . ASP A 1 95 ? 3.264 -4.908 -18.872 1.00 91.00 95 ASP A CA 1
ATOM 641 C C . ASP A 1 95 ? 3.898 -5.749 -17.750 1.00 91.00 95 ASP A C 1
ATOM 643 O O . ASP A 1 95 ? 3.583 -5.566 -16.571 1.00 91.00 95 ASP A O 1
ATOM 647 N N . ALA A 1 96 ? 4.850 -6.622 -18.100 1.00 92.81 96 ALA A N 1
ATOM 648 C CA . ALA A 1 96 ? 5.591 -7.432 -17.138 1.00 92.81 96 ALA A CA 1
ATOM 649 C C . ALA A 1 96 ? 6.482 -6.568 -16.228 1.00 92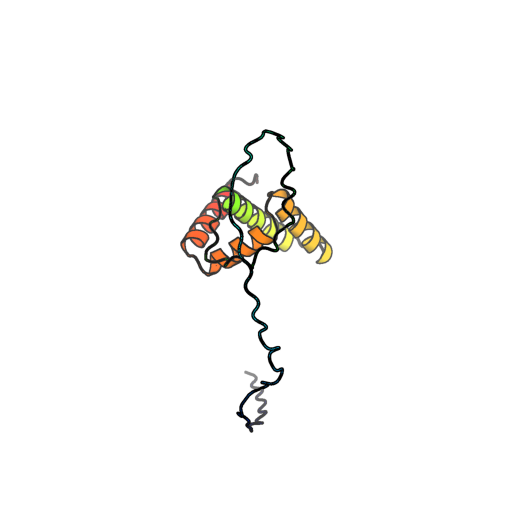.81 96 ALA A C 1
ATOM 651 O O . ALA A 1 96 ? 6.486 -6.748 -15.005 1.00 92.81 96 ALA A O 1
ATOM 652 N N . GLY A 1 97 ? 7.197 -5.595 -16.798 1.00 93.88 97 GLY A N 1
ATOM 653 C CA . GLY A 1 97 ? 8.015 -4.635 -16.065 1.00 93.88 97 GLY A CA 1
ATOM 654 C C . GLY A 1 97 ? 7.188 -3.759 -15.126 1.00 93.88 97 GLY A C 1
ATOM 655 O O . GLY A 1 97 ? 7.573 -3.567 -13.969 1.00 93.88 97 GLY A O 1
ATOM 656 N N . LYS A 1 98 ? 6.017 -3.293 -15.574 1.00 93.62 98 LYS A N 1
ATOM 657 C CA . LYS A 1 98 ? 5.070 -2.527 -14.745 1.00 93.62 98 LYS A CA 1
ATOM 658 C C . LYS A 1 98 ? 4.573 -3.346 -13.561 1.00 93.62 98 LYS A C 1
ATOM 660 O O . LYS A 1 98 ? 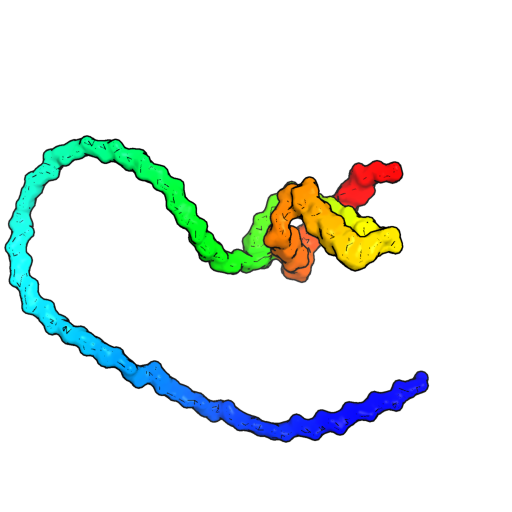4.631 -2.872 -12.427 1.00 93.62 98 LYS A O 1
ATOM 665 N N . GLN A 1 99 ? 4.142 -4.583 -13.802 1.00 91.88 99 GLN A N 1
ATOM 666 C CA . GLN A 1 99 ? 3.633 -5.458 -12.747 1.00 91.88 99 GLN A CA 1
ATOM 667 C C . GLN A 1 99 ? 4.712 -5.758 -11.694 1.00 91.88 99 GLN A C 1
ATOM 669 O O . GLN A 1 99 ? 4.447 -5.655 -10.495 1.00 91.88 99 GLN A O 1
ATOM 674 N N . ALA A 1 100 ? 5.946 -6.046 -12.121 1.00 93.44 100 ALA A N 1
ATOM 675 C CA . ALA A 1 100 ? 7.072 -6.259 -11.211 1.00 93.44 100 ALA A CA 1
ATOM 676 C C . ALA A 1 100 ? 7.388 -5.007 -10.373 1.00 93.44 100 ALA A C 1
ATOM 678 O O . ALA A 1 100 ? 7.623 -5.102 -9.166 1.00 93.44 100 ALA A O 1
ATOM 679 N N . LYS A 1 101 ? 7.348 -3.821 -10.990 1.00 93.19 101 LYS A N 1
ATOM 680 C CA . LYS A 1 101 ? 7.585 -2.544 -10.307 1.00 93.19 101 LYS A CA 1
ATOM 681 C C . LYS A 1 101 ? 6.482 -2.184 -9.314 1.00 93.19 101 LYS A C 1
ATOM 683 O O . LYS A 1 101 ? 6.802 -1.736 -8.220 1.00 93.19 101 LYS A O 1
ATOM 688 N N . MET A 1 102 ? 5.213 -2.426 -9.636 1.00 91.12 102 MET A N 1
ATOM 689 C CA . MET A 1 102 ? 4.094 -2.203 -8.710 1.00 91.12 102 MET A CA 1
ATOM 690 C C . MET A 1 102 ? 4.230 -3.042 -7.433 1.00 91.12 102 MET A C 1
ATOM 692 O O . MET A 1 102 ? 4.071 -2.517 -6.334 1.00 91.12 102 MET A O 1
ATOM 696 N N . VAL A 1 103 ? 4.580 -4.327 -7.560 1.00 90.56 103 VAL A N 1
ATOM 697 C CA . VAL A 1 103 ? 4.812 -5.203 -6.397 1.00 90.56 103 VAL A CA 1
ATOM 698 C C . VAL A 1 103 ? 6.002 -4.711 -5.571 1.00 90.56 103 VAL A C 1
ATOM 700 O O . VAL A 1 103 ? 5.928 -4.673 -4.343 1.00 90.56 103 VAL A O 1
ATOM 703 N N . ALA A 1 104 ? 7.084 -4.290 -6.231 1.00 92.19 104 ALA A N 1
ATOM 704 C CA . ALA A 1 104 ? 8.242 -3.720 -5.549 1.00 92.19 104 ALA A CA 1
ATOM 705 C C . ALA A 1 104 ? 7.882 -2.448 -4.764 1.00 92.19 104 ALA A C 1
ATOM 707 O O . ALA A 1 104 ? 8.313 -2.317 -3.625 1.00 92.19 104 ALA A O 1
ATOM 708 N N . ILE A 1 105 ? 7.050 -1.564 -5.325 1.00 93.38 105 ILE A N 1
ATOM 709 C CA . ILE A 1 105 ? 6.589 -0.337 -4.658 1.00 93.38 105 ILE A CA 1
ATOM 710 C C . ILE A 1 105 ? 5.836 -0.650 -3.366 1.00 93.38 105 ILE 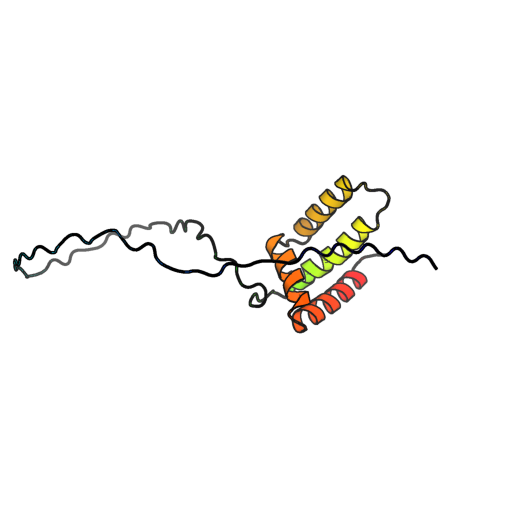A C 1
ATOM 712 O O . ILE A 1 105 ? 6.114 -0.031 -2.342 1.00 93.38 105 ILE A O 1
ATOM 716 N N . VAL A 1 106 ? 4.894 -1.597 -3.406 1.00 90.31 106 VAL A N 1
ATOM 717 C CA . VAL A 1 106 ? 4.092 -1.981 -2.231 1.00 90.31 106 VAL A CA 1
ATOM 718 C C . VAL A 1 106 ? 4.999 -2.502 -1.109 1.00 90.31 106 VAL A C 1
ATOM 720 O O . VAL A 1 106 ? 4.875 -2.069 0.035 1.00 90.31 106 VAL A O 1
ATOM 723 N N . ASN A 1 107 ? 5.995 -3.323 -1.455 1.00 90.31 107 ASN A N 1
ATOM 724 C CA . ASN A 1 107 ? 7.002 -3.791 -0.499 1.00 90.31 107 ASN A CA 1
ATOM 725 C C . ASN A 1 107 ? 7.916 -2.659 0.010 1.00 90.31 107 ASN A C 1
ATOM 727 O O . ASN A 1 107 ? 8.261 -2.629 1.188 1.00 90.31 107 ASN A O 1
ATOM 731 N N . GLU A 1 108 ? 8.312 -1.722 -0.855 1.00 91.81 108 GLU A N 1
ATOM 732 C CA . GLU A 1 108 ? 9.212 -0.609 -0.520 1.00 91.81 108 GLU A CA 1
ATOM 733 C C . GLU A 1 108 ? 8.589 0.362 0.488 1.00 91.81 108 GLU A C 1
ATOM 735 O O . GLU A 1 108 ? 9.283 0.869 1.366 1.00 91.81 108 GLU A O 1
ATOM 740 N N . VAL A 1 109 ? 7.277 0.600 0.402 1.00 91.06 109 VAL A N 1
ATOM 741 C CA . VAL A 1 109 ? 6.554 1.436 1.378 1.00 91.06 109 VAL A CA 1
ATOM 742 C C . VAL A 1 109 ? 6.243 0.699 2.689 1.00 91.06 109 VAL A C 1
ATOM 744 O O . VAL A 1 109 ? 5.562 1.254 3.554 1.00 91.06 109 VAL A O 1
ATOM 747 N N . GLY A 1 110 ? 6.712 -0.545 2.837 1.00 89.75 110 GLY A N 1
ATOM 748 C CA . GLY A 1 110 ? 6.506 -1.367 4.028 1.00 89.75 110 GLY A CA 1
ATOM 749 C C . GLY A 1 110 ? 5.051 -1.779 4.242 1.00 89.75 110 GLY A C 1
ATOM 750 O O . GLY A 1 110 ? 4.643 -1.986 5.382 1.00 89.75 110 GLY A O 1
ATOM 751 N N . LEU A 1 111 ? 4.254 -1.851 3.171 1.00 92.00 111 LEU A N 1
ATOM 752 C CA . LEU A 1 111 ? 2.842 -2.202 3.248 1.00 92.00 111 LEU A CA 1
ATOM 753 C C . LEU A 1 111 ? 2.628 -3.609 2.691 1.00 92.00 111 LEU A C 1
ATOM 755 O O . LEU A 1 111 ? 2.992 -3.894 1.556 1.00 92.00 111 LEU A O 1
ATOM 759 N N . ASP A 1 112 ? 1.988 -4.488 3.457 1.00 89.44 112 ASP A N 1
ATOM 760 C CA . ASP A 1 112 ? 1.627 -5.805 2.939 1.00 89.44 112 ASP A CA 1
ATOM 761 C C . ASP A 1 112 ? 0.536 -5.702 1.856 1.00 89.44 112 ASP A C 1
ATOM 763 O O . ASP A 1 112 ? -0.375 -4.870 1.971 1.00 89.44 112 ASP A O 1
ATOM 767 N N . PRO A 1 113 ? 0.527 -6.596 0.846 1.00 87.31 113 PRO A N 1
ATOM 768 C CA . PRO A 1 113 ? -0.497 -6.607 -0.201 1.00 87.31 113 PRO A CA 1
ATOM 769 C C . PRO A 1 113 ? -1.926 -6.718 0.344 1.00 87.31 113 PRO A C 1
ATOM 771 O O . PRO A 1 113 ? -2.856 -6.127 -0.204 1.00 87.31 113 PRO A O 1
ATOM 774 N N . GLN A 1 114 ? -2.108 -7.457 1.444 1.00 89.75 114 GLN A N 1
ATOM 775 C CA . GLN A 1 114 ? -3.404 -7.572 2.111 1.00 89.75 114 GLN A CA 1
ATOM 776 C C . GLN A 1 114 ? -3.866 -6.216 2.658 1.00 89.75 114 GLN A C 1
ATOM 778 O O . GLN A 1 114 ? -5.005 -5.822 2.421 1.00 89.75 114 GLN A O 1
ATOM 783 N N . THR A 1 115 ? -2.978 -5.483 3.333 1.00 91.19 115 THR A N 1
ATOM 784 C CA . THR A 1 115 ? -3.265 -4.155 3.892 1.00 91.19 115 THR A CA 1
ATOM 785 C C . THR A 1 115 ? -3.511 -3.133 2.786 1.00 91.19 115 THR A C 1
ATOM 787 O O . THR A 1 115 ? -4.478 -2.381 2.867 1.00 91.19 115 THR A O 1
ATOM 790 N N . PHE A 1 116 ? -2.715 -3.151 1.710 1.00 92.31 116 PHE A N 1
ATOM 791 C CA . PHE A 1 116 ? -2.935 -2.298 0.536 1.00 92.31 116 PHE A CA 1
ATOM 792 C C . PHE A 1 116 ? -4.346 -2.492 -0.041 1.00 92.31 116 PHE A C 1
ATOM 794 O O . PHE A 1 116 ? -5.104 -1.535 -0.202 1.00 92.31 116 PHE A O 1
ATOM 801 N N . ASN A 1 117 ? -4.738 -3.744 -0.288 1.00 91.31 117 ASN A N 1
ATOM 802 C CA . ASN A 1 117 ? -6.057 -4.067 -0.832 1.00 91.31 117 ASN A CA 1
ATOM 803 C C . ASN A 1 117 ? -7.196 -3.764 0.153 1.00 91.31 117 ASN A C 1
ATOM 805 O O . ASN A 1 117 ? -8.286 -3.378 -0.272 1.00 91.31 117 ASN A O 1
ATOM 809 N N . ALA A 1 118 ? -6.967 -3.939 1.457 1.00 92.56 118 ALA A N 1
ATOM 810 C CA . ALA A 1 118 ? -7.948 -3.626 2.491 1.00 92.56 118 ALA A CA 1
ATOM 811 C C . ALA A 1 118 ? -8.203 -2.115 2.580 1.00 92.56 118 ALA A C 1
ATOM 813 O O . ALA A 1 118 ? -9.361 -1.703 2.581 1.00 92.56 118 ALA A O 1
ATOM 814 N N . ILE A 1 119 ? -7.154 -1.285 2.550 1.00 92.12 119 ILE A N 1
ATOM 815 C CA . ILE A 1 119 ? -7.288 0.181 2.499 1.00 92.12 119 ILE A CA 1
ATOM 816 C C . ILE A 1 119 ? -7.982 0.605 1.204 1.00 92.12 119 ILE A C 1
ATOM 818 O O . ILE A 1 119 ? -8.872 1.456 1.236 1.00 92.12 119 ILE A O 1
ATOM 822 N N . GLY A 1 120 ? -7.636 -0.006 0.067 1.00 91.62 120 GLY A N 1
ATOM 823 C CA . GLY A 1 120 ? -8.278 0.279 -1.218 1.00 91.62 120 GLY A CA 1
ATOM 824 C C . GLY A 1 120 ? -9.778 -0.035 -1.245 1.00 91.62 120 GLY A C 1
ATOM 825 O O . GLY A 1 120 ? -10.554 0.712 -1.841 1.00 91.62 120 GLY A O 1
ATOM 826 N N . GLN A 1 121 ? -10.211 -1.097 -0.564 1.00 92.12 121 GLN A N 1
ATOM 827 C CA . GLN A 1 121 ? -11.634 -1.405 -0.375 1.00 92.12 121 GLN A CA 1
ATOM 828 C C . GLN A 1 121 ? -12.289 -0.454 0.630 1.00 92.12 121 GLN A C 1
ATOM 830 O O . GLN A 1 121 ? -13.334 0.121 0.333 1.00 92.12 121 GLN A O 1
ATOM 835 N N . ALA A 1 122 ? -11.649 -0.213 1.775 1.00 91.25 122 ALA A N 1
ATOM 836 C CA . ALA A 1 122 ? -12.155 0.699 2.795 1.00 91.25 122 ALA A CA 1
ATOM 837 C C . ALA A 1 122 ? -12.299 2.133 2.272 1.00 91.25 122 ALA A C 1
ATOM 839 O O . ALA A 1 122 ? -13.235 2.825 2.643 1.00 91.25 122 ALA A O 1
ATOM 840 N N . THR A 1 123 ? -11.440 2.573 1.355 1.00 91.31 123 THR A N 1
ATOM 841 C CA . THR A 1 123 ? -11.549 3.882 0.689 1.00 91.31 123 THR A CA 1
ATOM 842 C C . THR A 1 123 ? -12.851 4.023 -0.112 1.00 91.31 123 THR A C 1
ATOM 844 O O . THR A 1 123 ? -13.346 5.133 -0.286 1.00 91.31 123 THR A O 1
ATOM 847 N N . GLN A 1 124 ? -13.424 2.917 -0.599 1.00 89.81 124 GLN A N 1
ATOM 848 C CA . GLN A 1 124 ? -14.677 2.926 -1.362 1.00 89.81 124 GLN A CA 1
ATOM 849 C C . GLN A 1 124 ? -15.916 2.941 -0.460 1.00 89.81 124 GLN A C 1
ATOM 851 O O . GLN A 1 124 ? -16.955 3.455 -0.866 1.00 89.81 124 GLN A O 1
ATOM 856 N N . THR A 1 125 ? -15.821 2.378 0.747 1.00 88.12 125 THR A N 1
ATOM 857 C CA . THR A 1 125 ? -16.960 2.214 1.665 1.00 88.12 125 THR A CA 1
ATOM 858 C C . THR A 1 125 ? -16.940 3.180 2.851 1.00 88.12 125 THR A C 1
ATOM 860 O O . THR A 1 125 ? -17.996 3.442 3.420 1.00 88.12 125 THR A O 1
ATOM 863 N N . ASN A 1 126 ? -15.775 3.730 3.212 1.00 89.44 126 ASN A N 1
ATOM 864 C CA . ASN A 1 126 ? -15.568 4.610 4.364 1.00 89.44 126 ASN A CA 1
ATOM 865 C C . ASN A 1 126 ? -15.097 6.012 3.917 1.00 89.44 126 ASN A C 1
ATOM 867 O O . ASN A 1 126 ? -13.935 6.176 3.524 1.00 89.44 126 ASN A O 1
ATOM 871 N N . PRO A 1 127 ? -15.945 7.054 4.032 1.00 90.19 127 PRO A N 1
ATOM 872 C CA . PRO A 1 127 ? -15.599 8.416 3.607 1.00 90.19 127 PRO A CA 1
ATOM 873 C C . PRO A 1 127 ? -14.471 9.050 4.439 1.00 90.19 127 PRO A C 1
ATOM 875 O O . PRO A 1 127 ? -13.713 9.880 3.931 1.00 90.19 127 PRO A O 1
ATOM 878 N N . ASP A 1 128 ? -14.304 8.634 5.698 1.00 90.62 128 ASP A N 1
ATOM 879 C CA . ASP A 1 128 ? -13.186 9.083 6.534 1.00 90.62 128 ASP A CA 1
ATOM 880 C C . ASP A 1 128 ? -11.844 8.573 5.998 1.00 90.62 128 ASP A C 1
ATOM 882 O O . ASP A 1 128 ? -10.890 9.340 5.867 1.00 90.62 128 ASP A O 1
ATOM 886 N N . ILE A 1 129 ? -11.778 7.291 5.619 1.00 91.56 129 ILE A N 1
ATOM 887 C CA . ILE A 1 129 ? -10.579 6.702 5.009 1.00 91.56 129 ILE A CA 1
ATOM 888 C C . ILE A 1 129 ? -10.289 7.376 3.670 1.00 91.56 129 ILE A C 1
ATOM 890 O O . ILE A 1 129 ? -9.144 7.738 3.413 1.00 91.56 129 ILE A O 1
ATOM 894 N N . GLN A 1 130 ? -11.317 7.631 2.856 1.00 92.69 130 GLN A N 1
ATOM 895 C CA . GLN A 1 130 ? -11.166 8.378 1.608 1.00 92.69 130 GLN A CA 1
ATOM 896 C C . GLN A 1 130 ? -10.532 9.755 1.826 1.00 92.69 130 GLN A C 1
ATOM 898 O O . GLN A 1 130 ? -9.580 10.109 1.129 1.00 92.69 130 GLN A O 1
ATOM 903 N N . SER A 1 131 ? -11.019 10.506 2.815 1.00 94.25 131 SER A N 1
ATOM 904 C CA . SER A 1 131 ? -10.503 11.840 3.136 1.00 94.25 131 SER A CA 1
ATOM 905 C C . SER A 1 131 ? -9.043 11.787 3.597 1.00 94.25 131 SER A C 1
ATOM 907 O O . SER A 1 131 ? -8.218 12.580 3.139 1.00 94.25 131 SER A O 1
ATOM 909 N N . LYS A 1 132 ? -8.692 10.816 4.451 1.00 92.50 132 LYS A N 1
ATOM 910 C CA . LYS A 1 132 ? -7.315 10.622 4.930 1.00 92.50 132 LYS A CA 1
ATOM 911 C C . LYS A 1 132 ? -6.361 10.211 3.813 1.00 92.50 132 LYS A C 1
ATOM 913 O O . LYS A 1 132 ? -5.287 10.793 3.692 1.00 92.50 132 LYS A O 1
ATOM 918 N N . VAL A 1 133 ? -6.758 9.259 2.967 1.00 94.31 133 VAL A N 1
ATOM 919 C CA . VAL A 1 133 ? -5.968 8.838 1.801 1.00 94.31 133 VAL A CA 1
ATOM 920 C C . VAL A 1 133 ? -5.750 10.018 0.859 1.00 94.31 133 VAL A C 1
ATOM 922 O O . VAL A 1 133 ? -4.625 10.235 0.420 1.00 94.31 133 VAL A O 1
ATOM 925 N N . GLN A 1 134 ? -6.780 10.820 0.576 1.00 93.06 134 GLN A N 1
ATOM 926 C CA . GLN A 1 134 ? -6.644 11.982 -0.302 1.00 93.06 134 GLN A CA 1
ATOM 927 C C . GLN A 1 134 ? -5.662 13.018 0.264 1.00 93.06 134 GLN A C 1
ATOM 929 O O . GLN A 1 134 ? -4.786 13.484 -0.466 1.00 93.06 134 GLN A O 1
ATOM 934 N N . ALA A 1 135 ? -5.748 13.322 1.562 1.00 94.06 135 ALA A N 1
ATOM 935 C CA . ALA A 1 135 ? -4.794 14.203 2.234 1.00 94.06 135 ALA A CA 1
ATOM 936 C C . ALA A 1 135 ? -3.365 13.637 2.191 1.00 94.06 135 ALA A C 1
ATOM 938 O O . ALA A 1 135 ? -2.424 14.347 1.832 1.00 94.06 135 ALA A O 1
ATOM 939 N N . ALA A 1 136 ? -3.200 12.347 2.482 1.00 93.75 136 ALA A N 1
ATOM 940 C CA . ALA A 1 136 ? -1.908 11.675 2.439 1.00 93.75 136 ALA A CA 1
ATOM 941 C C . ALA A 1 136 ? -1.307 11.654 1.022 1.00 93.75 136 ALA A C 1
ATOM 943 O O . ALA A 1 136 ? -0.100 11.839 0.877 1.00 93.75 136 ALA A O 1
ATOM 944 N N . VAL A 1 137 ? -2.128 11.501 -0.025 1.00 93.25 137 VAL A N 1
ATOM 945 C CA . VAL A 1 137 ? -1.702 11.569 -1.436 1.00 93.25 137 VAL A CA 1
ATOM 946 C C . VAL A 1 137 ? -1.251 12.982 -1.805 1.00 93.25 137 VAL A C 1
ATOM 948 O O . VAL A 1 137 ? -0.244 13.142 -2.495 1.00 93.25 137 VAL A O 1
ATOM 951 N N . SER A 1 138 ? -1.946 14.026 -1.346 1.00 92.12 138 SER A N 1
ATOM 952 C CA . SER A 1 138 ? -1.489 15.412 -1.522 1.00 92.12 138 SER A CA 1
ATOM 953 C C . SER A 1 138 ? -0.143 15.655 -0.833 1.00 92.12 138 SER A C 1
ATOM 955 O O . SER A 1 138 ? 0.764 16.218 -1.445 1.00 92.12 138 SER A O 1
ATOM 957 N N . THR A 1 139 ? 0.024 15.168 0.399 1.00 89.81 139 THR A N 1
ATOM 958 C CA . THR A 1 139 ? 1.292 15.255 1.138 1.00 89.81 139 THR A CA 1
ATOM 959 C C . THR A 1 139 ? 2.418 14.498 0.430 1.00 89.81 139 THR A C 1
ATOM 961 O O . THR A 1 139 ? 3.511 15.045 0.264 1.00 89.81 139 THR A O 1
ATOM 964 N N . ALA A 1 140 ? 2.157 13.277 -0.045 1.00 87.88 140 ALA A N 1
ATOM 965 C CA . ALA A 1 140 ? 3.132 12.458 -0.763 1.00 87.88 140 ALA A CA 1
ATOM 966 C C . ALA A 1 140 ? 3.619 13.148 -2.048 1.00 87.88 140 ALA A C 1
ATOM 968 O O . ALA A 1 140 ? 4.824 13.238 -2.271 1.00 87.88 140 ALA A O 1
ATOM 969 N N . GLN A 1 141 ? 2.706 13.733 -2.829 1.00 85.69 141 GLN A N 1
ATOM 970 C CA . GLN A 1 141 ? 3.058 14.506 -4.026 1.00 85.69 141 GLN A CA 1
ATOM 971 C C . GLN A 1 141 ? 3.883 15.758 -3.705 1.00 85.69 141 GLN A C 1
ATOM 973 O O . GLN A 1 141 ? 4.779 16.108 -4.462 1.00 85.69 141 GLN A O 1
ATOM 978 N N . SER A 1 142 ? 3.616 16.426 -2.578 1.00 83.81 142 SER A N 1
ATOM 979 C CA . SER A 1 142 ? 4.393 17.603 -2.155 1.00 83.81 142 SER A CA 1
ATOM 980 C C . SER A 1 142 ? 5.779 17.273 -1.587 1.00 83.81 142 SER A C 1
ATOM 982 O O . SER A 1 142 ? 6.641 18.146 -1.531 1.00 83.81 142 SER A O 1
ATOM 984 N N . THR A 1 143 ? 5.991 16.025 -1.161 1.00 73.12 143 THR A N 1
ATOM 985 C CA . THR A 1 143 ? 7.255 15.545 -0.575 1.00 73.12 143 THR A CA 1
ATOM 986 C C . THR A 1 143 ? 8.158 14.880 -1.616 1.00 73.12 143 THR A C 1
ATOM 988 O O . THR A 1 143 ? 9.343 14.673 -1.354 1.00 73.12 143 THR A O 1
ATOM 991 N N . GLN A 1 144 ? 7.644 14.558 -2.807 1.00 57.12 144 GLN A N 1
ATOM 992 C CA . GLN A 1 144 ? 8.485 14.053 -3.885 1.00 57.12 144 GLN A CA 1
ATOM 993 C C . GLN A 1 144 ? 9.382 15.175 -4.437 1.00 57.12 144 GLN A C 1
ATOM 995 O O . GLN A 1 144 ? 8.867 16.218 -4.846 1.00 57.12 144 GLN A O 1
ATOM 1000 N N . PRO A 1 145 ? 10.718 14.999 -4.451 1.00 46.12 145 PRO A N 1
ATOM 1001 C CA . PRO A 1 145 ? 11.605 15.959 -5.093 1.00 46.12 145 PRO A CA 1
ATOM 1002 C C . PRO A 1 145 ? 11.321 15.999 -6.601 1.00 46.12 145 PRO A C 1
ATOM 1004 O O . PRO A 1 145 ? 11.136 14.952 -7.221 1.00 46.12 145 PRO A O 1
ATOM 1007 N N . SER A 1 146 ? 11.251 17.219 -7.147 1.00 47.00 146 SER A N 1
ATOM 1008 C CA . SER A 1 146 ? 11.091 17.498 -8.583 1.00 47.00 146 SER A CA 1
ATOM 1009 C C . SER A 1 146 ? 12.259 16.991 -9.423 1.00 47.00 146 SER A C 1
ATOM 1011 O O . SER A 1 146 ? 13.401 17.003 -8.909 1.00 47.00 146 SER A O 1
#

Foldseek 3Di:
DDDDDDDDDDDDDDDDDDDDDDDDDDDDDDDDDDDDDDDDDDDDDDDDPDDPPPDPDPDDPDDLLPDDDDLLLLLLLLLLVVQLVVLVPDPVDDPVRSVVSSVVSCVVSVHDPVSSVSLVVNCVVPVVSVVSSVVSNVVSVVPDDD